Protein AF-A0A455UHD6-F1 (afdb_monomer_lite)

pLDDT: mean 87.14, std 10.56, range [40.25, 97.81]

Sequence (176 aa):
MILNGLRGFRIGTYLMAEIVTWARQWPLAEVMKIELSWQDEKPGAHDGNNKVRRDRFYEQFGIEFIPSETESQITARSKYMLAENLTTDDAERAWRLNIQKVNASDWLVDQQRKLEEQEGQIAKLKRKAASLQTTKDRIEAHPYRYAVCRFLTNPLALGCLALVAVAFSLAKEVVS

Structure (mmCIF, N/CA/C/O backbone):
data_AF-A0A455UHD6-F1
#
_entry.id   AF-A0A455UHD6-F1
#
loop_
_atom_site.group_PDB
_atom_site.id
_atom_site.type_symbol
_atom_site.label_atom_id
_atom_site.label_alt_id
_atom_site.label_comp_id
_atom_site.label_asym_id
_atom_site.label_entity_id
_atom_site.label_seq_id
_atom_site.pdbx_PDB_ins_code
_atom_site.Cartn_x
_atom_site.Cartn_y
_atom_site.Cartn_z
_atom_site.occupancy
_atom_site.B_iso_or_equiv
_atom_site.auth_seq_id
_atom_site.auth_comp_id
_atom_site.auth_asym_id
_atom_site.auth_atom_id
_atom_site.pdbx_PDB_model_num
ATOM 1 N N . MET A 1 1 ? 13.842 -2.417 13.326 1.00 40.25 1 MET A N 1
ATOM 2 C CA . MET A 1 1 ? 14.183 -1.912 11.978 1.00 40.25 1 MET A CA 1
ATOM 3 C C . MET A 1 1 ? 13.150 -0.861 11.600 1.00 40.25 1 MET A C 1
ATOM 5 O O . MET A 1 1 ? 11.999 -1.214 11.390 1.00 40.25 1 MET A O 1
ATOM 9 N N . ILE A 1 2 ? 13.506 0.425 11.627 1.00 51.09 2 ILE A N 1
ATOM 10 C CA . ILE A 1 2 ? 12.585 1.503 11.234 1.00 51.09 2 ILE A CA 1
ATOM 11 C C . ILE A 1 2 ? 12.721 1.663 9.720 1.00 51.09 2 ILE A C 1
ATOM 13 O O . ILE A 1 2 ? 13.798 2.003 9.234 1.00 51.09 2 ILE A O 1
ATOM 17 N N . LEU A 1 3 ? 11.654 1.382 8.971 1.00 59.66 3 LEU A N 1
ATOM 18 C CA . LEU A 1 3 ? 11.584 1.638 7.529 1.00 59.66 3 LEU A CA 1
ATOM 19 C C . LEU A 1 3 ? 11.428 3.150 7.297 1.00 59.66 3 LEU A C 1
ATOM 21 O O . LEU A 1 3 ? 10.341 3.659 7.012 1.00 59.66 3 LEU A O 1
ATOM 25 N N . ASN A 1 4 ? 12.526 3.881 7.495 1.00 64.19 4 ASN A N 1
ATOM 26 C CA . ASN A 1 4 ? 12.619 5.308 7.215 1.00 64.19 4 ASN A CA 1
ATOM 27 C C . ASN A 1 4 ? 12.308 5.530 5.726 1.00 64.19 4 ASN A C 1
ATOM 29 O O . ASN A 1 4 ? 12.986 4.980 4.866 1.00 64.19 4 ASN A O 1
ATOM 33 N N . GLY A 1 5 ? 11.247 6.285 5.431 1.00 72.31 5 GLY A N 1
ATOM 34 C CA . GLY A 1 5 ? 10.766 6.533 4.064 1.00 72.31 5 GLY A CA 1
ATOM 35 C C . GLY A 1 5 ? 9.388 5.949 3.741 1.00 72.31 5 GLY A C 1
ATOM 36 O O . GLY A 1 5 ? 8.784 6.377 2.769 1.00 72.31 5 GLY A O 1
ATOM 37 N N . LEU A 1 6 ? 8.843 5.047 4.568 1.00 77.50 6 LEU A N 1
ATOM 38 C CA . LEU A 1 6 ? 7.492 4.488 4.368 1.00 77.50 6 LEU A CA 1
ATOM 39 C C . LEU A 1 6 ? 6.420 5.105 5.286 1.00 77.50 6 LEU A C 1
ATOM 41 O O . LEU A 1 6 ? 5.230 4.789 5.183 1.00 77.50 6 LEU A O 1
ATOM 45 N N . ARG A 1 7 ? 6.809 6.022 6.182 1.00 77.62 7 ARG A N 1
ATOM 46 C CA . ARG A 1 7 ? 5.860 6.762 7.027 1.00 77.62 7 ARG A CA 1
ATOM 47 C C . ARG A 1 7 ? 4.974 7.635 6.134 1.00 77.62 7 ARG A C 1
ATOM 49 O O . ARG A 1 7 ? 5.469 8.336 5.263 1.00 77.62 7 ARG A O 1
ATOM 56 N N . GLY A 1 8 ? 3.664 7.588 6.361 1.00 82.06 8 GLY A N 1
ATOM 57 C CA . GLY A 1 8 ? 2.685 8.344 5.570 1.00 82.06 8 GLY A CA 1
ATOM 58 C C . GLY A 1 8 ? 2.123 7.593 4.360 1.00 82.06 8 GLY A C 1
ATOM 59 O O . GLY A 1 8 ? 1.080 7.989 3.855 1.00 82.06 8 GLY A O 1
ATOM 60 N N . PHE A 1 9 ? 2.699 6.449 3.973 1.00 87.88 9 PHE A N 1
ATOM 61 C CA . PHE A 1 9 ? 2.191 5.626 2.866 1.00 87.88 9 PHE A CA 1
ATOM 62 C C . PHE A 1 9 ? 1.009 4.720 3.247 1.00 87.88 9 PHE A C 1
ATOM 64 O O . PHE A 1 9 ? 0.695 3.786 2.520 1.00 87.88 9 PHE A O 1
ATOM 71 N N . ARG A 1 10 ? 0.335 4.965 4.379 1.00 90.94 10 ARG A N 1
ATOM 72 C CA . ARG A 1 10 ? -0.888 4.248 4.807 1.00 90.94 10 ARG A CA 1
ATOM 73 C C . ARG A 1 10 ? -0.774 2.714 4.880 1.00 90.94 10 ARG A C 1
ATOM 75 O O . ARG A 1 10 ? -1.787 2.032 4.970 1.00 90.94 10 ARG A O 1
ATOM 82 N N . ILE A 1 11 ? 0.445 2.172 4.938 1.00 90.94 11 ILE A N 1
ATOM 83 C CA . ILE A 1 11 ? 0.700 0.725 5.047 1.00 90.94 11 ILE A CA 1
ATOM 84 C C . ILE A 1 11 ? 0.034 0.145 6.298 1.00 90.94 11 ILE A C 1
ATOM 86 O O . ILE A 1 11 ? -0.610 -0.892 6.222 1.00 90.94 11 ILE A O 1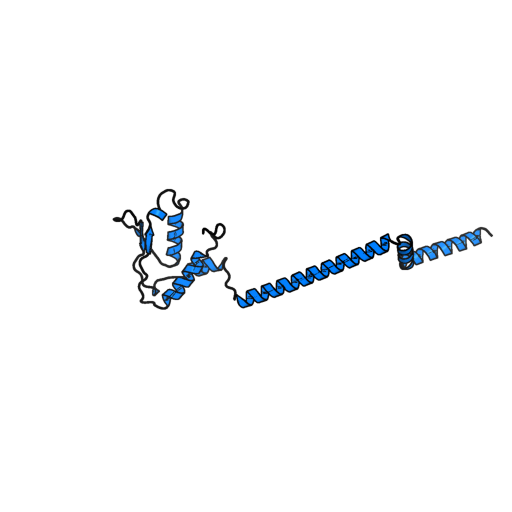
ATOM 90 N N . GLY A 1 12 ? 0.131 0.839 7.438 1.00 91.06 12 GLY A N 1
ATOM 91 C CA . GLY A 1 12 ? -0.547 0.412 8.665 1.00 91.06 12 GLY A CA 1
ATOM 92 C C . GLY A 1 12 ? -2.068 0.348 8.505 1.00 91.06 12 GLY A C 1
ATOM 93 O O . GLY A 1 12 ? -2.682 -0.612 8.951 1.00 91.06 12 GLY A O 1
ATOM 94 N N . THR A 1 13 ? -2.669 1.334 7.827 1.00 93.88 13 THR A N 1
ATOM 95 C CA . THR A 1 13 ? -4.118 1.369 7.558 1.00 93.88 13 THR A CA 1
ATOM 96 C C . THR A 1 13 ? -4.535 0.209 6.661 1.00 93.88 13 THR A C 1
ATOM 98 O O . THR A 1 13 ? -5.539 -0.437 6.934 1.00 93.88 13 THR A O 1
ATOM 101 N N . TYR A 1 14 ? -3.742 -0.091 5.628 1.00 94.75 14 TYR A N 1
ATOM 102 C CA . TYR A 1 14 ? -3.966 -1.248 4.766 1.00 94.75 14 TYR A CA 1
ATOM 103 C C . TYR A 1 14 ? -3.923 -2.566 5.552 1.00 94.75 14 TYR A C 1
ATOM 105 O O . TYR A 1 14 ? -4.879 -3.332 5.512 1.00 94.75 14 TYR A O 1
ATOM 113 N N . LEU A 1 15 ? -2.852 -2.803 6.315 1.00 94.69 15 LEU A N 1
ATOM 114 C CA . LEU A 1 15 ? -2.697 -4.040 7.086 1.00 94.69 15 LEU A CA 1
ATOM 115 C C . LEU A 1 15 ? -3.805 -4.212 8.127 1.00 94.69 15 LEU A C 1
ATOM 117 O O . LEU A 1 15 ? -4.337 -5.306 8.281 1.00 94.69 15 LEU A O 1
ATOM 121 N N . MET A 1 16 ? -4.182 -3.135 8.815 1.00 95.50 16 MET A N 1
ATOM 122 C CA . MET A 1 16 ? -5.260 -3.187 9.796 1.00 95.50 16 MET A CA 1
ATOM 123 C C . MET A 1 16 ? -6.622 -3.436 9.138 1.00 95.50 16 MET A C 1
ATOM 125 O O . MET A 1 16 ? -7.410 -4.201 9.681 1.00 95.50 16 MET A O 1
ATOM 129 N N . ALA A 1 17 ? -6.883 -2.893 7.943 1.00 96.00 17 ALA A N 1
ATOM 130 C CA . ALA A 1 17 ? -8.099 -3.215 7.193 1.00 96.00 17 ALA A CA 1
ATOM 131 C C . ALA A 1 17 ? -8.184 -4.711 6.843 1.00 96.00 17 ALA A C 1
ATOM 133 O O . ALA A 1 17 ? -9.253 -5.306 6.971 1.00 96.00 17 ALA A O 1
ATOM 134 N N . GLU A 1 18 ? -7.067 -5.344 6.470 1.00 95.62 18 GLU A N 1
ATOM 135 C CA . GLU A 1 18 ? -7.018 -6.796 6.245 1.00 95.62 18 GLU A CA 1
ATOM 136 C C . GLU A 1 18 ? -7.245 -7.584 7.547 1.00 95.62 18 GLU A C 1
ATOM 138 O O . GLU A 1 18 ? -8.019 -8.540 7.556 1.00 95.62 18 GLU A O 1
ATOM 143 N N . ILE A 1 19 ? -6.640 -7.154 8.664 1.00 95.62 19 ILE A N 1
ATOM 144 C CA . ILE A 1 19 ? -6.851 -7.765 9.990 1.00 95.62 19 ILE A CA 1
ATOM 145 C C . ILE A 1 19 ? -8.324 -7.683 10.397 1.00 95.62 19 ILE A C 1
ATOM 147 O O . ILE A 1 19 ? -8.893 -8.681 10.830 1.00 95.62 19 ILE A O 1
ATOM 151 N N . VAL A 1 20 ? -8.956 -6.518 10.239 1.00 96.19 20 VAL A N 1
ATOM 152 C CA . VAL A 1 20 ? -10.375 -6.324 10.555 1.00 96.19 20 VAL A CA 1
ATOM 153 C C . VAL A 1 20 ? -11.256 -7.175 9.643 1.00 96.19 20 VAL A C 1
ATOM 155 O O . VAL A 1 20 ? -12.169 -7.839 10.126 1.00 96.19 20 VAL A O 1
ATOM 158 N N . THR A 1 21 ? -10.964 -7.210 8.342 1.00 95.12 21 THR A N 1
ATOM 159 C CA . THR A 1 21 ? -11.697 -8.045 7.375 1.00 95.12 21 THR A CA 1
ATOM 160 C C . THR A 1 21 ? -11.638 -9.522 7.763 1.00 95.12 21 THR A C 1
ATOM 162 O O . THR A 1 21 ? -12.648 -10.222 7.706 1.00 95.12 21 THR A O 1
ATOM 165 N N . TRP A 1 22 ? -10.472 -9.994 8.204 1.00 95.94 22 TRP A N 1
ATOM 166 C CA . TRP A 1 22 ? -10.297 -11.345 8.725 1.00 95.94 22 TRP A CA 1
ATOM 167 C C . TRP A 1 22 ? -11.044 -11.564 10.050 1.00 95.94 22 TRP A C 1
ATOM 169 O O . TRP A 1 22 ? -11.786 -12.533 10.176 1.00 95.94 22 TRP A O 1
ATOM 179 N N . ALA A 1 23 ? -10.924 -10.650 11.017 1.00 95.69 23 ALA A N 1
ATOM 180 C CA . ALA A 1 23 ? -11.558 -10.777 12.331 1.00 95.69 23 ALA A CA 1
ATOM 181 C C . ALA A 1 23 ? -13.095 -10.796 12.256 1.00 95.69 23 ALA A C 1
ATOM 183 O O . ALA A 1 23 ? -13.744 -11.542 12.989 1.00 95.69 23 ALA A O 1
ATOM 184 N N . ARG A 1 24 ? -13.688 -10.037 11.325 1.00 95.38 24 ARG A N 1
ATOM 185 C CA . ARG A 1 24 ? -15.145 -9.982 11.104 1.00 95.38 24 ARG A CA 1
ATOM 186 C C . ARG A 1 24 ? -15.766 -11.308 10.651 1.00 95.38 24 ARG A C 1
ATOM 188 O O . ARG A 1 24 ? -16.988 -11.421 10.652 1.00 95.38 24 ARG A O 1
ATOM 195 N N . GLN A 1 25 ? -14.961 -12.322 10.320 1.00 97.19 25 GLN A N 1
ATOM 196 C CA . GLN A 1 25 ? -15.443 -13.689 10.091 1.00 97.19 25 GLN A CA 1
ATOM 197 C C . GLN A 1 25 ? -16.055 -14.318 11.356 1.00 97.19 25 GLN A C 1
ATOM 199 O O . GLN A 1 25 ? -16.877 -15.228 11.245 1.00 97.19 25 GLN A O 1
ATOM 204 N N . TRP A 1 26 ? -15.712 -13.809 12.546 1.00 97.44 26 TRP A N 1
ATOM 205 C CA . TRP A 1 26 ? -16.292 -14.215 13.828 1.00 97.44 26 TRP A CA 1
ATOM 206 C C . TRP A 1 26 ? -17.025 -13.036 14.484 1.00 97.44 26 TRP A C 1
ATOM 208 O O . TRP A 1 26 ? -16.498 -12.435 15.416 1.00 97.44 26 TRP A O 1
ATOM 218 N N . PRO A 1 27 ? -18.243 -12.685 14.035 1.00 96.56 27 PRO A N 1
ATOM 219 C CA . PRO A 1 27 ? -18.918 -11.445 14.437 1.00 96.56 27 PRO A CA 1
ATOM 220 C C . PRO A 1 27 ? -19.159 -11.329 15.949 1.00 96.56 27 PRO A C 1
ATOM 222 O O . PRO A 1 27 ? -19.064 -10.235 16.497 1.00 96.56 27 PRO A O 1
ATOM 225 N N . LEU A 1 28 ? -19.403 -12.460 16.620 1.00 97.81 28 LEU A N 1
ATOM 226 C CA . LEU A 1 28 ? -19.651 -12.543 18.064 1.00 97.81 28 LEU A CA 1
ATOM 227 C C . LEU A 1 28 ? -18.369 -12.626 18.908 1.00 97.81 28 LEU A C 1
ATOM 229 O O . LEU A 1 28 ? -18.454 -12.715 20.130 1.00 97.81 28 LEU A O 1
ATOM 233 N N . ALA A 1 29 ? -17.189 -12.659 18.284 1.00 97.62 29 ALA A N 1
ATOM 234 C CA . ALA A 1 29 ? -15.936 -12.666 19.023 1.00 97.62 29 ALA A CA 1
ATOM 235 C C . ALA A 1 29 ? -15.681 -11.292 19.646 1.00 97.62 29 ALA A C 1
ATOM 237 O O . ALA A 1 29 ? -15.883 -10.253 19.015 1.00 97.62 29 ALA A O 1
ATOM 238 N N . GLU A 1 30 ? -15.194 -11.295 20.881 1.00 97.44 30 GLU A N 1
ATOM 239 C CA . GLU A 1 30 ? -14.799 -10.074 21.570 1.00 97.44 30 GLU A CA 1
ATOM 240 C C . GLU A 1 30 ? -13.450 -9.588 21.042 1.00 97.44 30 GLU A C 1
ATOM 242 O O . GLU A 1 30 ? -12.482 -10.350 20.949 1.00 97.44 30 GLU A O 1
ATOM 247 N N . VAL A 1 31 ? -13.367 -8.299 20.715 1.00 96.06 31 VAL A N 1
ATOM 248 C CA . VAL A 1 31 ? -12.088 -7.674 20.387 1.00 96.06 31 VAL A CA 1
ATOM 249 C C . VAL A 1 31 ? -11.284 -7.552 21.677 1.00 96.06 31 VAL A C 1
ATOM 251 O O . VAL A 1 31 ? -11.704 -6.900 22.635 1.00 96.06 31 VAL A O 1
ATOM 254 N N . MET A 1 32 ? -10.110 -8.186 21.699 1.00 94.69 32 MET A N 1
ATOM 255 C CA . MET A 1 32 ? -9.195 -8.104 22.834 1.00 94.69 32 MET A CA 1
ATOM 256 C C . MET A 1 32 ? -8.862 -6.639 23.139 1.00 94.69 32 MET A C 1
ATOM 258 O O . MET A 1 32 ? -8.549 -5.863 22.234 1.00 94.69 32 MET A O 1
ATOM 262 N N . LYS A 1 33 ? -8.916 -6.268 24.424 1.00 93.50 33 LYS A N 1
ATOM 263 C CA . LYS A 1 33 ? -8.639 -4.896 24.857 1.00 93.50 33 LYS A CA 1
ATOM 264 C C . LYS A 1 33 ? -7.233 -4.472 24.449 1.00 93.50 33 LYS A C 1
ATOM 266 O O . LYS A 1 33 ? -6.255 -5.149 24.756 1.00 93.50 33 LYS A O 1
ATOM 271 N N . ILE A 1 34 ? -7.153 -3.320 23.799 1.00 93.56 34 ILE A N 1
ATOM 272 C CA . ILE A 1 34 ? -5.896 -2.676 23.439 1.00 93.56 34 ILE A CA 1
ATOM 273 C C . ILE A 1 34 ? -5.528 -1.726 24.571 1.00 93.56 34 ILE A C 1
ATOM 275 O O . ILE A 1 34 ? -6.324 -0.861 24.939 1.00 93.56 34 ILE A O 1
ATOM 279 N N . GLU A 1 35 ? -4.322 -1.874 25.105 1.00 93.38 35 GLU A N 1
ATOM 280 C CA . GLU A 1 35 ? -3.779 -0.990 26.133 1.00 93.38 35 GLU A CA 1
ATOM 281 C C . GLU A 1 35 ? -2.750 -0.049 25.510 1.00 93.38 35 GLU A C 1
ATOM 283 O O . GLU A 1 35 ? -1.847 -0.468 24.784 1.00 93.38 35 GLU A O 1
ATOM 288 N N . LEU A 1 36 ? -2.912 1.244 25.770 1.00 90.88 36 LEU A N 1
ATOM 289 C CA . LEU A 1 36 ? -2.013 2.281 25.295 1.00 90.88 36 LEU A CA 1
ATOM 290 C C . LEU A 1 36 ? -0.996 2.599 26.377 1.00 90.88 36 LEU A C 1
ATOM 292 O O . LEU A 1 36 ? -1.350 2.919 27.509 1.00 90.88 36 LEU A O 1
ATOM 296 N N . SER A 1 37 ? 0.275 2.496 26.014 1.00 89.38 37 SER A N 1
ATOM 297 C CA . SER A 1 37 ? 1.389 2.688 26.930 1.00 89.38 37 SER A CA 1
ATOM 298 C C . SER A 1 37 ? 1.658 4.171 27.191 1.00 89.38 37 SER A C 1
ATOM 300 O O . SER A 1 37 ? 1.723 4.982 26.263 1.00 89.38 37 SER A O 1
ATOM 302 N N . TRP A 1 38 ? 1.927 4.515 28.452 1.00 86.50 38 TRP A N 1
ATOM 303 C CA . TRP A 1 38 ? 2.397 5.849 28.833 1.00 86.50 38 TRP A CA 1
ATOM 304 C C . TRP A 1 38 ? 3.715 6.231 28.146 1.00 86.50 38 TRP A C 1
ATOM 306 O O . TRP A 1 38 ? 3.929 7.394 27.799 1.00 86.50 38 TRP A O 1
ATOM 316 N N . GLN A 1 39 ? 4.587 5.258 27.874 1.00 85.25 39 GLN A N 1
ATOM 317 C CA . GLN A 1 39 ? 5.860 5.472 27.188 1.00 85.25 39 GLN A CA 1
ATOM 318 C C . GLN A 1 39 ? 5.684 6.059 25.777 1.00 85.25 39 GLN A C 1
ATOM 320 O O . GLN A 1 39 ? 6.554 6.816 25.339 1.00 85.25 39 GLN A O 1
ATOM 325 N N . ASP A 1 40 ? 4.566 5.762 25.108 1.00 79.56 40 ASP A N 1
ATOM 326 C CA . ASP A 1 40 ? 4.258 6.225 23.749 1.00 79.56 40 ASP A CA 1
ATOM 327 C C . ASP A 1 40 ? 3.650 7.639 23.710 1.00 79.56 40 ASP A C 1
ATOM 329 O O . ASP A 1 40 ? 3.592 8.261 22.642 1.00 79.56 40 ASP A O 1
ATOM 333 N N . GLU A 1 41 ? 3.183 8.139 24.859 1.00 79.31 41 GLU A N 1
ATOM 334 C CA . GLU A 1 41 ? 2.475 9.420 25.009 1.00 79.31 41 GLU A CA 1
ATOM 335 C C . GLU A 1 41 ? 3.195 10.432 25.907 1.00 79.31 41 GLU A C 1
ATOM 337 O O . GLU A 1 41 ? 2.772 11.587 25.989 1.00 79.31 41 GLU A O 1
ATOM 342 N N . LYS A 1 42 ? 4.287 10.039 26.572 1.00 81.00 42 LYS A N 1
ATOM 343 C CA . LYS A 1 42 ? 5.054 10.957 27.419 1.00 81.00 42 LYS A CA 1
ATOM 344 C C . LYS A 1 42 ? 5.568 12.169 26.618 1.00 81.00 42 LYS A C 1
ATOM 346 O O . LYS A 1 42 ? 5.892 12.034 25.432 1.00 81.00 42 LYS A O 1
ATOM 351 N N . PRO A 1 43 ? 5.728 13.345 27.254 1.00 78.00 43 PRO A N 1
ATOM 352 C CA . PRO A 1 43 ? 6.287 14.523 26.596 1.00 78.00 43 PRO A CA 1
ATOM 353 C C . PRO A 1 43 ? 7.619 14.216 25.893 1.00 78.00 43 PRO A C 1
ATOM 355 O O . PRO A 1 43 ? 8.526 13.628 26.482 1.00 78.00 43 PRO A O 1
ATOM 358 N N . GLY A 1 44 ? 7.724 14.592 24.616 1.00 75.00 44 GLY A N 1
ATOM 359 C CA . GLY A 1 44 ? 8.906 14.337 23.782 1.00 75.00 44 GLY A CA 1
ATOM 360 C C . GLY A 1 44 ? 8.960 12.954 23.118 1.00 75.00 44 GLY A C 1
ATOM 361 O O . GLY A 1 44 ? 9.845 12.721 22.295 1.00 75.00 44 GLY A O 1
ATOM 362 N N . ALA A 1 45 ? 8.021 12.045 23.405 1.00 74.50 45 ALA A N 1
ATOM 363 C CA . ALA A 1 45 ? 7.879 10.817 22.631 1.00 74.50 45 ALA A CA 1
ATOM 364 C C . ALA A 1 45 ? 7.365 11.130 21.221 1.00 74.50 45 ALA A C 1
ATOM 366 O O . ALA A 1 45 ? 6.444 11.929 21.048 1.00 74.50 45 ALA A O 1
ATOM 367 N N . HIS A 1 46 ? 7.956 10.469 20.218 1.00 72.75 46 HIS A N 1
ATOM 368 C CA . HIS A 1 46 ? 7.442 10.414 18.848 1.00 72.75 46 HIS A CA 1
ATOM 369 C C . HIS A 1 46 ? 6.930 11.763 18.319 1.00 72.75 46 HIS A C 1
ATOM 371 O O . HIS A 1 46 ? 5.755 11.865 17.986 1.00 72.75 46 HIS A O 1
ATOM 377 N N . ASP A 1 47 ? 7.793 12.783 18.286 1.00 77.44 47 ASP A N 1
ATOM 378 C CA . ASP A 1 47 ? 7.508 14.126 17.745 1.00 77.44 47 ASP A CA 1
ATOM 379 C C . ASP A 1 47 ? 6.332 14.899 18.388 1.00 77.44 47 ASP A C 1
ATOM 381 O O . ASP A 1 47 ? 5.968 15.970 17.909 1.00 77.44 47 ASP A O 1
ATOM 385 N N . GLY A 1 48 ? 5.763 14.404 19.494 1.00 75.56 48 GLY A N 1
ATOM 386 C CA . GLY A 1 48 ? 4.657 15.043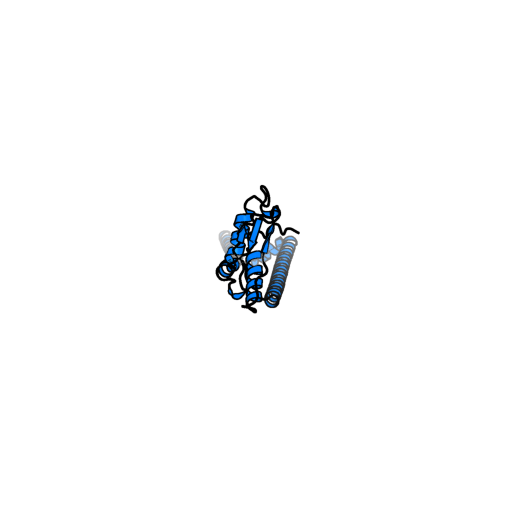 20.213 1.00 75.56 48 GLY A CA 1
ATOM 387 C C . GLY A 1 48 ? 3.277 14.866 19.566 1.00 75.56 48 GLY A C 1
ATOM 388 O O . GLY A 1 48 ? 2.273 15.113 20.228 1.00 75.56 48 GLY A O 1
ATOM 389 N N . ASN A 1 49 ? 3.186 14.373 18.323 1.00 78.25 49 ASN A N 1
ATOM 390 C CA . ASN A 1 49 ? 1.909 14.171 17.621 1.00 78.25 49 ASN A CA 1
ATOM 391 C C . ASN A 1 49 ? 1.430 12.712 17.615 1.00 78.25 49 ASN A C 1
ATOM 393 O O . ASN A 1 49 ? 0.445 12.372 16.950 1.00 78.25 49 ASN A O 1
ATOM 397 N N . ASN A 1 50 ? 2.114 11.820 18.332 1.00 83.88 50 ASN A N 1
ATOM 398 C CA . ASN A 1 50 ? 1.816 10.393 18.289 1.00 83.88 50 ASN A CA 1
ATOM 399 C C . ASN A 1 50 ? 0.419 10.045 18.786 1.00 83.88 50 ASN A C 1
ATOM 401 O O . ASN A 1 50 ? -0.257 9.266 18.120 1.00 83.88 50 ASN A O 1
ATOM 405 N N . LYS A 1 51 ? -0.029 10.667 19.884 1.00 85.06 51 LYS A N 1
ATOM 406 C CA . LYS A 1 51 ? -1.366 10.447 20.443 1.00 85.06 51 LYS A CA 1
ATOM 407 C C . LYS A 1 51 ? -2.448 10.705 19.394 1.00 85.06 51 LYS A C 1
ATOM 409 O O . LYS A 1 51 ? -3.177 9.796 19.024 1.00 85.06 51 LYS A O 1
ATOM 414 N N . VAL A 1 52 ? -2.472 11.914 18.829 1.00 86.00 52 VAL A N 1
ATOM 415 C CA . VAL A 1 52 ? -3.470 12.316 17.820 1.00 86.00 52 VAL A CA 1
ATOM 416 C C . VAL A 1 52 ? -3.408 11.421 16.581 1.00 86.00 52 VAL A C 1
ATOM 418 O O . VAL A 1 52 ? -4.439 11.014 16.050 1.00 86.00 52 VAL A O 1
ATOM 421 N N . ARG A 1 53 ? -2.200 11.087 16.110 1.00 86.81 53 ARG A N 1
ATOM 422 C CA . ARG A 1 53 ? -2.012 10.220 14.939 1.00 86.81 53 ARG A CA 1
ATOM 423 C C . ARG A 1 53 ? -2.513 8.794 15.186 1.00 86.81 53 ARG A C 1
ATOM 425 O O . ARG A 1 53 ? -3.083 8.195 14.278 1.00 86.81 53 ARG A O 1
ATOM 432 N N . ARG A 1 54 ? -2.245 8.241 16.368 1.00 89.38 54 ARG A N 1
ATOM 433 C CA . ARG A 1 54 ? -2.625 6.883 16.766 1.00 89.38 54 ARG A CA 1
ATOM 434 C C . ARG A 1 54 ? -4.122 6.781 17.047 1.00 89.38 54 ARG A C 1
ATOM 436 O O . ARG A 1 54 ? -4.740 5.833 16.584 1.00 89.38 54 ARG A O 1
ATOM 443 N N . ASP A 1 55 ? -4.700 7.749 17.747 1.00 89.94 55 ASP A N 1
ATOM 444 C CA . ASP A 1 55 ? -6.132 7.750 18.059 1.00 89.94 55 ASP A CA 1
ATOM 445 C C . ASP A 1 55 ? -6.942 7.810 16.757 1.00 89.94 55 ASP A C 1
ATOM 447 O O . ASP A 1 55 ? -7.735 6.911 16.491 1.00 89.94 55 ASP A O 1
ATOM 451 N N . ARG A 1 56 ? -6.592 8.730 15.844 1.00 90.44 56 ARG A N 1
ATOM 452 C CA . ARG A 1 56 ? -7.178 8.785 14.492 1.00 90.44 56 ARG A CA 1
ATOM 453 C C . ARG A 1 56 ? -7.020 7.479 13.713 1.00 90.44 56 ARG A C 1
ATOM 455 O O . ARG A 1 56 ? -7.872 7.137 12.902 1.00 90.44 56 ARG A O 1
ATOM 462 N N . PHE A 1 57 ? -5.902 6.776 13.892 1.00 92.38 57 PHE A N 1
ATOM 463 C CA . PHE A 1 57 ? -5.677 5.497 13.222 1.00 92.38 57 PHE A CA 1
ATOM 464 C C . PHE A 1 57 ? -6.669 4.430 13.697 1.00 92.38 57 PHE A C 1
ATOM 466 O O . PHE A 1 57 ? -7.198 3.707 12.864 1.00 92.38 57 PHE A O 1
ATOM 473 N N . TYR A 1 58 ? -6.945 4.346 14.998 1.00 94.94 58 TYR A N 1
ATOM 474 C CA . TYR A 1 58 ? -7.895 3.379 15.552 1.00 94.94 58 TYR A CA 1
ATOM 475 C C . TYR A 1 58 ? -9.361 3.775 15.334 1.00 94.94 58 TYR A C 1
ATOM 477 O O . TYR A 1 58 ? -10.187 2.905 15.058 1.00 94.94 58 TYR A O 1
ATOM 485 N N . 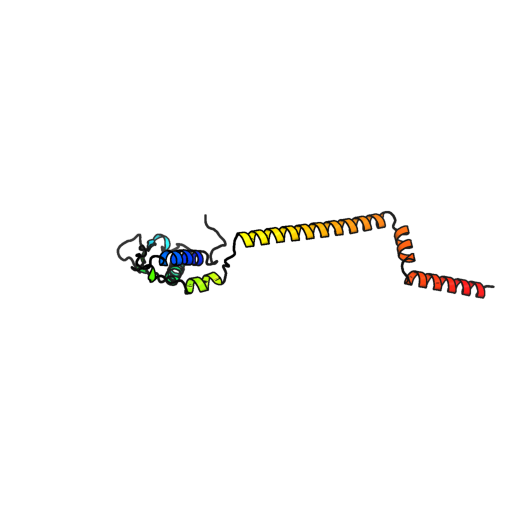GLU A 1 59 ? -9.671 5.073 15.362 1.00 94.19 59 GLU A N 1
ATOM 486 C CA . GLU A 1 59 ? -11.008 5.609 15.065 1.00 94.19 59 GLU A CA 1
ATOM 487 C C . GLU A 1 59 ? -11.510 5.179 13.676 1.00 94.19 59 GLU A C 1
ATOM 489 O O . GLU A 1 59 ? -12.691 4.882 13.516 1.00 94.19 59 GLU A O 1
ATOM 494 N N . GLN A 1 60 ? -10.612 5.046 12.688 1.00 94.88 60 GLN A N 1
ATOM 495 C CA . GLN A 1 60 ? -10.938 4.540 11.340 1.00 94.88 60 GLN A CA 1
ATOM 496 C C . GLN A 1 60 ? -11.517 3.120 11.327 1.00 94.88 60 GLN A C 1
ATOM 498 O O . GLN A 1 60 ? -12.081 2.714 10.311 1.00 94.88 60 GLN A O 1
ATOM 503 N N . PHE A 1 61 ? -11.352 2.377 12.423 1.00 96.62 61 PHE A N 1
ATOM 504 C CA . PHE A 1 61 ? -11.845 1.014 12.596 1.00 96.62 61 PHE A CA 1
ATOM 505 C C . PHE A 1 61 ? -12.958 0.908 13.648 1.00 96.62 61 PHE A C 1
ATOM 507 O O . PHE A 1 61 ? -13.331 -0.200 14.031 1.00 96.62 61 PHE A O 1
ATOM 514 N N . GLY A 1 62 ? -13.475 2.042 14.136 1.00 95.62 62 GLY A N 1
ATOM 515 C CA . GLY A 1 62 ? -14.495 2.086 15.188 1.00 95.62 62 GLY A CA 1
ATOM 516 C C . GLY A 1 62 ? -13.956 1.793 16.592 1.00 95.62 62 GLY A C 1
ATOM 517 O O . GLY A 1 62 ? -14.736 1.532 17.505 1.00 95.62 62 GLY A O 1
ATOM 518 N N . ILE A 1 63 ? -12.632 1.817 16.780 1.00 96.25 63 ILE A N 1
ATOM 519 C CA . ILE A 1 63 ? -11.997 1.546 18.072 1.00 96.25 63 ILE A CA 1
ATOM 520 C C . ILE A 1 63 ? -11.797 2.864 18.818 1.00 96.25 63 ILE A C 1
ATOM 522 O O . ILE A 1 63 ? -10.999 3.714 18.422 1.00 96.25 63 ILE A O 1
ATOM 526 N N . GLU A 1 64 ? -12.486 2.995 19.944 1.00 94.81 64 GLU A N 1
ATOM 527 C CA . GLU A 1 64 ? -12.383 4.139 20.846 1.00 94.81 64 GLU A CA 1
ATOM 528 C C . GLU A 1 64 ? -11.645 3.767 22.132 1.00 94.81 64 GLU A C 1
ATOM 530 O O . GLU A 1 64 ? -11.727 2.629 22.600 1.00 94.81 64 GLU A O 1
ATOM 535 N N . PHE A 1 65 ? -10.982 4.746 22.750 1.00 93.69 65 PHE A N 1
ATOM 536 C CA . PHE A 1 65 ? -10.222 4.556 23.984 1.00 93.69 65 PHE A CA 1
ATOM 537 C C . PHE A 1 65 ? -10.813 5.335 25.160 1.00 93.69 65 PHE A C 1
ATOM 539 O O . PHE A 1 65 ? -11.246 6.476 25.019 1.00 93.69 65 PHE A O 1
ATOM 546 N N . ILE A 1 66 ? -10.787 4.716 26.339 1.00 92.81 66 ILE A N 1
ATOM 547 C CA . ILE A 1 66 ? -11.114 5.324 27.629 1.00 92.81 66 ILE A CA 1
ATOM 548 C C . ILE A 1 66 ? -9.797 5.588 28.374 1.00 92.81 66 ILE A C 1
ATOM 550 O O . ILE A 1 66 ? -9.004 4.650 28.510 1.00 92.81 66 ILE A O 1
ATOM 554 N N . PRO A 1 67 ? -9.546 6.818 28.860 1.00 89.81 67 PRO A N 1
ATOM 555 C CA . PRO A 1 67 ? -8.377 7.119 29.681 1.00 89.81 67 PRO A CA 1
ATOM 556 C C . PRO A 1 67 ? -8.291 6.226 30.922 1.00 89.81 67 PRO A C 1
ATOM 558 O O . PRO A 1 67 ? -9.302 5.892 31.536 1.00 89.81 67 PRO A O 1
ATOM 561 N N . SER A 1 68 ? -7.075 5.849 31.297 1.00 86.38 68 SER A N 1
ATOM 562 C CA . SER A 1 68 ? -6.807 5.140 32.544 1.00 86.38 68 SER A CA 1
ATOM 563 C C . SER A 1 68 ? -6.475 6.160 33.630 1.00 86.38 68 SER A C 1
ATOM 565 O O . SER A 1 68 ? -5.518 6.920 33.499 1.00 86.38 68 SER A O 1
ATOM 567 N N . GLU A 1 69 ? -7.272 6.200 34.696 1.00 77.75 69 GLU A N 1
ATOM 568 C CA . GLU A 1 69 ? -7.084 7.160 35.795 1.00 77.75 69 GLU A CA 1
ATOM 569 C C . GLU A 1 69 ? -6.179 6.619 36.913 1.00 77.75 69 GLU A C 1
ATOM 571 O O . GLU A 1 69 ? -5.634 7.384 37.705 1.00 77.75 69 GLU A O 1
ATOM 576 N N . THR A 1 70 ? -6.002 5.299 36.985 1.00 74.62 70 THR A N 1
ATOM 577 C CA . THR A 1 70 ? -5.389 4.615 38.134 1.00 74.62 70 THR A CA 1
ATOM 578 C C . THR A 1 70 ? -4.001 4.040 37.864 1.00 74.62 70 THR A C 1
ATOM 580 O O . THR A 1 70 ? -3.270 3.759 38.812 1.00 74.62 70 THR A O 1
ATOM 583 N N . GLU A 1 71 ? -3.602 3.865 36.603 1.00 75.50 71 GLU A N 1
ATOM 584 C CA . GLU A 1 71 ? -2.372 3.149 36.249 1.00 75.50 71 GLU A CA 1
ATOM 585 C C . GLU A 1 71 ? -1.357 4.054 35.560 1.00 75.50 71 GLU A C 1
ATOM 587 O O . GLU A 1 71 ? -1.545 4.478 34.428 1.00 75.50 71 GLU A O 1
ATOM 592 N N . SER A 1 72 ? -0.222 4.296 36.216 1.00 78.31 72 SER A N 1
ATOM 593 C CA . SER A 1 72 ? 0.810 5.214 35.713 1.00 78.31 72 SER A CA 1
ATOM 594 C C . SER A 1 72 ? 1.511 4.753 34.428 1.00 78.31 72 SER A C 1
ATOM 596 O O . SER A 1 72 ? 2.165 5.559 33.774 1.00 78.31 72 SER A O 1
ATOM 598 N N . GLN A 1 73 ? 1.403 3.469 34.071 1.00 86.06 73 GLN A N 1
ATOM 599 C CA . GLN A 1 73 ? 2.048 2.881 32.889 1.00 86.06 73 GLN A CA 1
ATOM 600 C C . GLN A 1 73 ? 1.120 2.785 31.670 1.00 86.06 73 GLN A C 1
ATOM 602 O O . GLN A 1 73 ? 1.603 2.573 30.557 1.00 86.06 73 GLN A O 1
ATOM 607 N N . ILE A 1 74 ? -0.191 2.951 31.858 1.00 87.19 74 ILE A N 1
ATOM 608 C CA . ILE A 1 74 ? -1.203 2.818 30.808 1.00 87.19 74 ILE A CA 1
ATOM 609 C C . ILE A 1 74 ? -1.964 4.129 30.731 1.00 87.19 74 ILE A C 1
ATOM 611 O O . ILE A 1 74 ? -2.527 4.572 31.721 1.00 87.19 74 ILE A O 1
ATOM 615 N N . THR A 1 75 ? -2.005 4.753 29.562 1.00 89.38 75 THR A N 1
ATOM 616 C CA . THR A 1 75 ? -2.720 6.018 29.358 1.00 89.38 75 THR A CA 1
ATOM 617 C C . THR A 1 75 ? -4.183 5.810 29.030 1.00 89.38 75 THR A C 1
ATOM 619 O O . THR A 1 75 ? -5.019 6.612 29.441 1.00 89.38 75 THR A O 1
ATOM 622 N N . ALA A 1 76 ? -4.516 4.745 28.302 1.00 91.44 76 ALA A N 1
ATOM 623 C CA . ALA A 1 76 ? -5.890 4.453 27.926 1.00 91.44 76 ALA A CA 1
ATOM 624 C C . ALA A 1 76 ? -6.088 2.989 27.517 1.00 91.44 76 ALA A C 1
ATOM 626 O O . ALA A 1 76 ? -5.139 2.288 27.167 1.00 91.44 76 ALA A O 1
ATOM 627 N N . ARG A 1 77 ? -7.343 2.537 27.531 1.00 93.38 77 ARG A N 1
ATOM 628 C CA . ARG A 1 77 ? -7.762 1.193 27.112 1.00 93.38 77 ARG A CA 1
ATOM 629 C C . ARG A 1 77 ? -8.886 1.267 26.100 1.00 93.38 77 ARG A C 1
ATOM 631 O O . ARG A 1 77 ? -9.745 2.137 26.220 1.00 93.38 77 ARG A O 1
ATOM 638 N N . SER A 1 78 ? -8.911 0.363 25.127 1.00 95.31 78 SER A N 1
ATOM 639 C CA . SER A 1 78 ? -10.019 0.331 24.175 1.00 95.31 78 SER A CA 1
ATOM 640 C C . SER A 1 78 ? -11.337 -0.012 24.874 1.00 95.31 78 SER A C 1
ATOM 642 O O . SER A 1 78 ? -11.375 -0.783 25.843 1.00 95.31 78 SER A O 1
ATOM 644 N N . LYS A 1 79 ? -12.438 0.548 24.368 1.00 95.75 79 LYS A N 1
ATOM 645 C CA . LYS A 1 79 ? -13.787 0.142 24.764 1.00 95.75 79 LYS A CA 1
ATOM 646 C C . LYS A 1 79 ? -14.018 -1.325 24.417 1.00 95.75 79 LYS A C 1
ATOM 648 O O . LYS A 1 79 ? -13.418 -1.870 23.492 1.00 95.75 79 LYS A O 1
ATOM 653 N N . TYR A 1 80 ? -14.904 -1.955 25.181 1.00 96.19 80 TYR A N 1
ATOM 654 C CA . TYR A 1 80 ? -15.435 -3.259 24.811 1.00 96.19 80 TYR A CA 1
ATOM 655 C C . TYR A 1 80 ? -16.159 -3.157 23.469 1.00 96.19 80 TYR A C 1
ATOM 657 O O . TYR A 1 80 ? -16.971 -2.250 23.280 1.00 96.19 80 TYR A O 1
ATOM 665 N N . MET A 1 81 ? -15.892 -4.098 22.569 1.00 96.94 81 MET A N 1
ATOM 666 C CA . MET A 1 81 ? -16.648 -4.248 21.334 1.00 96.94 81 MET A CA 1
ATOM 667 C C . MET A 1 81 ? -16.551 -5.679 20.805 1.00 96.94 81 MET A C 1
ATOM 669 O O . MET A 1 81 ? -15.567 -6.383 21.040 1.00 96.94 81 MET A O 1
ATOM 673 N N . LEU A 1 82 ? -17.573 -6.077 20.054 1.00 97.75 82 LEU A N 1
ATOM 674 C CA . LEU A 1 82 ? -17.562 -7.287 19.244 1.00 97.75 82 LEU A CA 1
ATOM 675 C C . LEU A 1 82 ? -16.890 -7.017 17.895 1.00 97.75 82 LEU A C 1
ATOM 677 O O . LEU A 1 82 ? -16.859 -5.876 17.424 1.00 97.75 82 LEU A O 1
ATOM 681 N N . ALA A 1 83 ? -16.383 -8.064 17.250 1.00 97.44 83 ALA A N 1
ATOM 682 C CA . ALA A 1 83 ? -15.750 -7.953 15.941 1.00 97.44 83 ALA A CA 1
ATOM 683 C C . ALA A 1 83 ? -16.712 -7.411 14.871 1.00 97.44 83 ALA A C 1
ATOM 685 O O . ALA A 1 83 ? -16.273 -6.708 13.964 1.00 97.44 83 ALA A O 1
ATOM 686 N N . GLU A 1 84 ? -18.021 -7.672 14.984 1.00 97.12 84 GLU A N 1
ATOM 687 C CA . GLU A 1 84 ? -19.026 -7.114 14.066 1.00 97.12 84 GLU A CA 1
ATOM 688 C C . GLU A 1 84 ? -19.075 -5.579 14.054 1.00 97.12 84 GLU A C 1
ATOM 690 O O . GLU A 1 84 ? -19.407 -4.997 13.021 1.00 97.12 84 GLU A O 1
ATOM 695 N N . ASN A 1 85 ? -18.688 -4.937 15.162 1.00 96.94 85 ASN A N 1
ATOM 696 C CA . ASN A 1 85 ? -18.697 -3.482 15.314 1.00 96.94 85 ASN A CA 1
ATOM 697 C C . ASN A 1 85 ? -17.467 -2.807 14.686 1.00 96.94 85 ASN A C 1
ATOM 699 O O . ASN A 1 85 ? -17.390 -1.580 14.669 1.00 96.94 85 ASN A O 1
ATOM 703 N N . LEU A 1 86 ? -16.493 -3.579 14.191 1.00 97.00 86 LEU A N 1
ATOM 704 C CA . LEU A 1 86 ? -15.333 -3.028 13.498 1.00 97.00 86 LEU A CA 1
ATOM 705 C C . LEU A 1 86 ? -15.729 -2.502 12.113 1.00 97.00 86 LEU A C 1
ATOM 707 O O . LEU A 1 86 ? -16.411 -3.179 11.336 1.00 97.00 86 LEU A O 1
ATOM 711 N N . THR A 1 87 ? -15.235 -1.317 11.767 1.00 96.00 87 THR A N 1
ATOM 712 C CA . THR A 1 87 ? -15.491 -0.664 10.475 1.00 96.00 87 THR A CA 1
ATOM 713 C C . THR A 1 87 ? -14.245 -0.670 9.588 1.00 96.00 87 THR A C 1
ATOM 715 O O . THR A 1 87 ? -13.120 -0.760 10.073 1.00 96.00 87 THR A O 1
ATOM 718 N N . THR A 1 88 ? -14.420 -0.618 8.264 1.00 95.19 88 THR A N 1
ATOM 719 C CA . THR A 1 88 ? -13.293 -0.513 7.312 1.00 95.19 88 THR A CA 1
ATOM 720 C C . THR A 1 88 ? -13.497 0.536 6.225 1.00 95.19 88 THR A C 1
ATOM 722 O O . THR A 1 88 ? -12.544 0.845 5.519 1.00 95.19 88 THR A O 1
ATOM 725 N N . ASP A 1 89 ? -14.683 1.134 6.099 1.00 93.12 89 ASP A N 1
ATOM 726 C CA . ASP A 1 89 ? -15.035 2.009 4.973 1.00 93.12 89 ASP A CA 1
ATOM 727 C C . ASP A 1 89 ? -14.082 3.204 4.811 1.00 93.12 89 ASP A C 1
ATOM 729 O O . ASP A 1 89 ? -13.601 3.488 3.709 1.00 93.12 89 ASP A O 1
ATOM 733 N N . ASP A 1 90 ? -13.774 3.899 5.910 1.00 90.25 90 ASP A N 1
ATOM 734 C CA . ASP A 1 90 ? -12.839 5.027 5.907 1.00 90.25 90 ASP A CA 1
ATOM 735 C C . ASP A 1 90 ? -11.406 4.580 5.616 1.00 90.25 90 ASP A C 1
ATOM 737 O O . ASP A 1 90 ? -10.704 5.205 4.813 1.00 90.25 90 ASP A O 1
ATOM 741 N N . ALA A 1 91 ? -10.982 3.473 6.230 1.00 91.88 91 ALA A N 1
ATOM 742 C CA . ALA A 1 91 ? -9.662 2.897 6.024 1.00 91.88 91 ALA A CA 1
ATOM 743 C C . ALA A 1 91 ? -9.462 2.473 4.560 1.00 91.88 91 ALA A C 1
ATOM 745 O O . ALA A 1 91 ? -8.436 2.805 3.962 1.00 91.88 91 ALA A O 1
ATOM 746 N N . GLU A 1 92 ? -10.452 1.806 3.962 1.00 93.06 92 GLU A N 1
ATOM 747 C CA . GLU A 1 92 ? -10.443 1.363 2.568 1.00 93.06 92 GLU A CA 1
ATOM 748 C C . GLU A 1 92 ? -10.364 2.515 1.583 1.00 93.06 92 GLU A C 1
ATOM 750 O O . GLU A 1 92 ? -9.533 2.486 0.670 1.00 93.06 92 GLU A O 1
ATOM 755 N N . ARG A 1 93 ? -11.172 3.561 1.784 1.00 91.56 93 ARG A N 1
ATOM 756 C CA . ARG A 1 93 ? -11.065 4.782 0.977 1.00 91.56 93 ARG A CA 1
ATOM 757 C C . ARG A 1 93 ? -9.680 5.407 1.104 1.00 91.56 93 ARG A C 1
ATOM 759 O O . ARG A 1 93 ? -9.106 5.829 0.103 1.00 91.56 93 ARG A O 1
ATOM 766 N N . ALA A 1 94 ? -9.126 5.451 2.314 1.00 90.25 94 ALA A N 1
ATOM 767 C CA . ALA A 1 94 ? -7.842 6.085 2.565 1.00 90.25 94 ALA A CA 1
ATOM 768 C C . ALA A 1 94 ? -6.673 5.330 1.915 1.00 90.25 94 ALA A C 1
ATOM 770 O O . ALA A 1 94 ? -5.856 5.956 1.234 1.00 90.25 94 ALA A O 1
ATOM 771 N N . TRP A 1 95 ? -6.546 4.014 2.113 1.00 92.50 95 TRP A N 1
ATOM 772 C CA . TRP A 1 95 ? -5.370 3.283 1.624 1.00 92.50 95 TRP A CA 1
ATOM 773 C C . TRP A 1 95 ? -5.378 3.088 0.102 1.00 92.50 95 TRP A C 1
ATOM 775 O O . TRP A 1 95 ? -4.314 3.107 -0.517 1.00 92.50 95 TRP A O 1
ATOM 785 N N . ARG A 1 96 ? -6.553 2.992 -0.539 1.00 93.19 96 ARG A N 1
ATOM 786 C CA . ARG A 1 96 ? -6.664 2.821 -2.004 1.00 93.19 96 ARG A CA 1
ATOM 787 C C . ARG A 1 96 ? -6.141 4.005 -2.818 1.00 93.19 96 ARG A C 1
ATOM 789 O O . ARG A 1 96 ? -5.869 3.856 -4.003 1.00 93.19 96 ARG A O 1
ATOM 796 N N . LEU A 1 97 ? -5.975 5.174 -2.201 1.00 91.12 97 LEU A N 1
ATOM 797 C CA . LEU A 1 97 ? -5.419 6.357 -2.866 1.00 91.12 97 LEU A CA 1
ATOM 798 C C . LEU A 1 97 ? -3.932 6.212 -3.224 1.00 91.12 97 LEU A C 1
ATOM 800 O O . LEU A 1 97 ? -3.445 6.949 -4.075 1.00 91.12 97 LEU A O 1
ATOM 804 N N . ASN A 1 98 ? -3.191 5.334 -2.546 1.00 90.50 98 ASN A N 1
ATOM 805 C CA . ASN A 1 98 ? -1.740 5.235 -2.716 1.00 90.50 98 ASN A CA 1
ATOM 806 C C . ASN A 1 98 ? -1.194 3.801 -2.665 1.00 90.50 98 ASN A C 1
ATOM 808 O O . ASN A 1 98 ? -0.001 3.607 -2.893 1.00 90.50 98 ASN A O 1
ATOM 812 N N . ILE A 1 99 ? -2.033 2.812 -2.356 1.00 92.25 99 ILE A N 1
ATOM 813 C CA . ILE A 1 99 ? -1.681 1.394 -2.384 1.00 92.25 99 ILE A CA 1
ATOM 814 C C . ILE A 1 99 ? -2.558 0.703 -3.425 1.00 92.25 99 ILE A C 1
ATOM 816 O O . ILE A 1 99 ? -3.787 0.754 -3.364 1.00 92.25 99 ILE A O 1
ATOM 820 N N . GLN A 1 100 ? -1.907 0.022 -4.363 1.00 91.00 100 GLN A N 1
ATOM 821 C CA . GLN A 1 100 ? -2.551 -0.799 -5.378 1.00 91.00 100 GLN A CA 1
ATOM 822 C C . GLN A 1 100 ? -2.298 -2.276 -5.077 1.00 91.00 100 GLN A C 1
ATOM 824 O O . GLN A 1 100 ? -1.159 -2.687 -4.861 1.00 91.00 100 GLN A O 1
ATOM 829 N N . LYS A 1 101 ? -3.360 -3.086 -5.108 1.00 89.00 101 LYS A N 1
ATOM 830 C CA . LYS A 1 101 ? -3.241 -4.546 -5.083 1.00 89.00 101 LYS A CA 1
ATOM 831 C C . LYS A 1 101 ? -2.931 -5.040 -6.493 1.00 89.00 101 LYS A C 1
ATOM 833 O O . LYS A 1 101 ? -3.678 -4.756 -7.426 1.00 89.00 101 LYS A O 1
ATOM 838 N N . VAL A 1 102 ? -1.843 -5.784 -6.632 1.00 91.25 102 VAL A N 1
ATOM 839 C CA . VAL A 1 102 ? -1.451 -6.464 -7.870 1.00 91.25 102 VAL A CA 1
ATOM 840 C C . VAL A 1 102 ? -1.199 -7.930 -7.564 1.00 91.25 102 VAL A C 1
ATOM 842 O O . VAL A 1 102 ? -0.680 -8.269 -6.501 1.00 91.25 102 VAL A O 1
ATOM 845 N N . ASN A 1 103 ? -1.589 -8.803 -8.490 1.00 93.12 103 ASN A N 1
ATOM 846 C CA . ASN A 1 103 ? -1.237 -10.210 -8.404 1.00 93.12 103 ASN A CA 1
ATOM 847 C C . ASN A 1 103 ? 0.285 -10.343 -8.567 1.00 93.12 103 ASN A C 1
ATOM 849 O O . ASN A 1 103 ? 0.861 -9.807 -9.514 1.00 93.12 103 ASN A O 1
ATOM 853 N N . ALA A 1 104 ? 0.932 -11.035 -7.628 1.00 91.19 104 ALA A N 1
ATOM 854 C CA . ALA A 1 104 ? 2.385 -11.160 -7.615 1.00 91.19 104 ALA A CA 1
ATOM 855 C C . ALA A 1 104 ? 2.916 -11.881 -8.863 1.00 91.19 104 ALA A C 1
ATOM 857 O O . ALA A 1 104 ? 3.918 -11.455 -9.430 1.00 91.19 104 ALA A O 1
ATOM 858 N N . SER A 1 105 ? 2.235 -12.935 -9.318 1.00 93.38 105 SER A N 1
ATOM 859 C CA . SER A 1 105 ? 2.614 -13.694 -10.511 1.00 93.38 105 SER A CA 1
ATOM 860 C C . SER A 1 105 ? 2.482 -12.846 -11.773 1.00 93.38 105 SER A C 1
ATOM 862 O O . SER A 1 105 ? 3.434 -12.768 -12.547 1.00 93.38 105 SER A O 1
ATOM 864 N N . ASP A 1 106 ? 1.357 -12.148 -11.942 1.00 94.00 106 ASP A N 1
ATOM 865 C CA . ASP A 1 106 ? 1.145 -11.272 -13.102 1.00 94.00 106 ASP A CA 1
ATOM 866 C C . ASP A 1 106 ? 2.168 -10.131 -13.131 1.00 94.00 106 ASP A C 1
ATOM 868 O O . ASP A 1 106 ? 2.727 -9.811 -14.181 1.00 94.00 106 ASP A O 1
ATOM 872 N N . TRP A 1 107 ? 2.459 -9.544 -11.964 1.00 94.06 107 TRP A N 1
ATOM 873 C CA . TRP A 1 107 ? 3.465 -8.495 -11.835 1.00 94.06 107 TRP A CA 1
ATOM 874 C C . TRP A 1 107 ? 4.865 -9.002 -12.195 1.00 94.06 107 TRP A C 1
ATOM 876 O O . TRP A 1 107 ? 5.578 -8.326 -12.931 1.00 94.06 107 TRP A O 1
ATOM 886 N N . LEU A 1 108 ? 5.251 -10.198 -11.737 1.00 95.31 108 LEU A N 1
ATOM 887 C CA . LEU A 1 108 ? 6.544 -10.801 -12.074 1.00 95.31 108 LEU A CA 1
ATOM 888 C C . LEU A 1 108 ? 6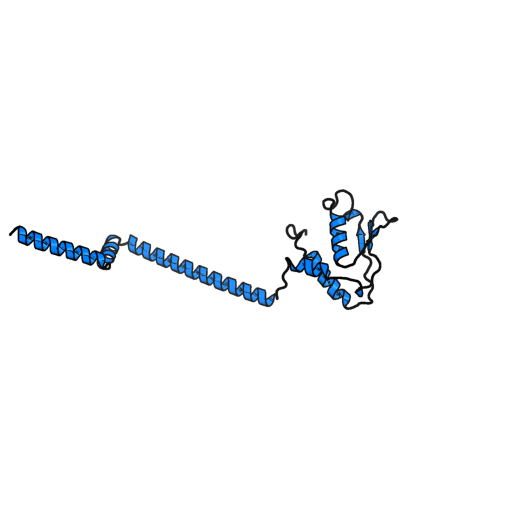.680 -11.063 -13.577 1.00 95.31 108 LEU A C 1
ATOM 890 O O . LEU A 1 108 ? 7.716 -10.746 -14.159 1.00 95.31 108 LEU A O 1
ATOM 894 N N . VAL A 1 109 ? 5.628 -11.580 -14.216 1.00 95.81 109 VAL A N 1
ATOM 895 C CA . VAL A 1 109 ? 5.601 -11.795 -15.672 1.00 95.81 109 VAL A CA 1
ATOM 896 C C . VAL A 1 109 ? 5.730 -10.468 -16.428 1.00 95.81 109 VAL A C 1
ATOM 898 O O . VAL A 1 109 ? 6.464 -10.384 -17.414 1.00 95.81 109 VAL A O 1
ATOM 901 N N . ASP A 1 110 ? 5.051 -9.415 -15.969 1.00 95.19 110 ASP A N 1
ATOM 902 C CA . ASP A 1 110 ? 5.178 -8.071 -16.541 1.00 95.19 110 ASP A CA 1
ATOM 903 C C . ASP A 1 110 ? 6.597 -7.500 -16.371 1.00 95.19 110 ASP A C 1
ATOM 905 O O . ASP A 1 110 ? 7.150 -6.925 -17.311 1.00 95.19 110 ASP A O 1
ATOM 909 N N . GLN A 1 111 ? 7.232 -7.707 -15.211 1.00 94.62 111 GLN A N 1
ATOM 910 C CA . GLN A 1 111 ? 8.620 -7.285 -14.995 1.00 94.62 111 GLN A CA 1
ATOM 911 C C . GLN A 1 111 ? 9.600 -8.033 -15.900 1.00 94.62 111 GLN A C 1
ATOM 913 O O . GLN A 1 111 ? 10.481 -7.402 -16.483 1.00 94.62 111 GLN A O 1
ATOM 918 N N . GLN A 1 112 ? 9.439 -9.348 -16.063 1.00 96.00 112 GLN A N 1
ATOM 919 C CA . GLN A 1 112 ? 10.290 -10.132 -16.956 1.00 96.00 112 GLN A CA 1
ATOM 920 C C . GLN A 1 112 ? 10.193 -9.628 -18.401 1.00 96.00 112 GLN A C 1
ATOM 922 O O . GL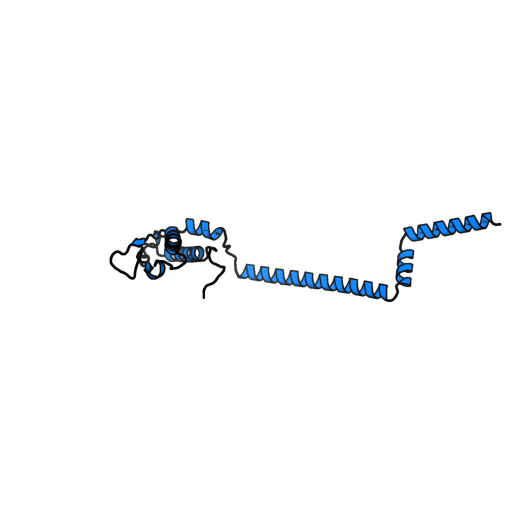N A 1 112 ? 11.212 -9.387 -19.045 1.00 96.00 112 GLN A O 1
ATOM 927 N N . ARG A 1 113 ? 8.974 -9.378 -18.889 1.00 95.62 113 ARG A N 1
ATOM 928 C CA . ARG A 1 113 ? 8.754 -8.844 -20.239 1.00 95.62 113 ARG A CA 1
ATOM 929 C C . ARG A 1 113 ? 9.430 -7.490 -20.444 1.00 95.62 113 ARG A C 1
ATOM 931 O O . ARG A 1 113 ? 10.074 -7.269 -21.465 1.00 95.62 113 ARG A O 1
ATOM 938 N N . LYS A 1 114 ? 9.325 -6.591 -19.462 1.00 96.19 114 LYS A N 1
ATOM 939 C CA . LYS A 1 114 ? 9.986 -5.277 -19.505 1.00 96.19 114 LYS A CA 1
ATOM 940 C C . LYS A 1 114 ? 11.505 -5.400 -19.568 1.00 96.19 114 LYS A C 1
ATOM 942 O O . LYS A 1 114 ? 12.135 -4.625 -20.284 1.00 96.19 114 LYS A O 1
ATOM 947 N N . LEU A 1 115 ? 12.088 -6.360 -18.850 1.00 96.44 115 LEU A N 1
ATOM 948 C CA . LEU A 1 115 ? 13.524 -6.632 -18.920 1.00 96.44 115 LEU A CA 1
ATOM 949 C C . LEU A 1 115 ? 13.928 -7.109 -20.319 1.00 96.44 115 LEU A C 1
ATOM 951 O O . LEU A 1 115 ? 14.840 -6.535 -20.909 1.00 96.44 115 LEU A O 1
ATOM 955 N N . GLU A 1 116 ? 13.206 -8.074 -20.889 1.00 96.50 116 GLU A N 1
ATOM 956 C CA . GLU A 1 116 ? 13.468 -8.588 -22.242 1.00 96.50 116 GLU A CA 1
ATOM 957 C C . GLU A 1 116 ? 13.348 -7.485 -23.311 1.00 96.50 116 GLU A C 1
ATOM 959 O O . GLU A 1 116 ? 14.193 -7.363 -24.205 1.00 96.50 116 GLU A O 1
ATOM 964 N N . GLU A 1 117 ? 12.337 -6.618 -23.201 1.00 96.50 117 GLU A N 1
ATOM 965 C CA . GLU A 1 117 ? 12.176 -5.456 -24.079 1.00 96.50 117 GLU A CA 1
ATOM 966 C C . GLU A 1 117 ? 13.357 -4.486 -23.961 1.00 96.50 117 GLU A C 1
ATOM 968 O O . GLU A 1 117 ? 13.903 -4.039 -24.976 1.00 96.50 117 GLU A O 1
ATOM 973 N N . GLN A 1 118 ? 13.781 -4.167 -22.736 1.00 95.88 118 GLN A N 1
ATOM 974 C CA . GLN A 1 118 ? 14.915 -3.278 -22.485 1.00 95.88 118 GLN A CA 1
ATOM 975 C C . GLN A 1 118 ? 16.226 -3.862 -23.017 1.00 95.88 118 GLN A C 1
ATOM 977 O O . GLN A 1 118 ? 16.985 -3.152 -23.684 1.00 95.88 118 GLN A O 1
ATOM 982 N N . GLU A 1 119 ? 16.479 -5.151 -22.800 1.00 96.44 119 GLU A N 1
ATOM 983 C CA . GLU A 1 119 ? 17.630 -5.859 -23.363 1.00 96.44 119 GLU A CA 1
ATOM 984 C C . GLU A 1 119 ? 17.617 -5.817 -24.895 1.00 96.44 119 GLU A C 1
ATOM 986 O O . GLU A 1 119 ? 18.637 -5.510 -25.525 1.00 96.44 119 GLU A O 1
ATOM 991 N N . GLY A 1 120 ? 16.446 -6.022 -25.503 1.00 95.50 120 GLY A N 1
ATOM 992 C CA . GLY A 1 120 ? 16.240 -5.877 -26.940 1.00 95.50 120 GLY A CA 1
ATOM 993 C C . GLY A 1 120 ? 16.581 -4.472 -27.450 1.00 95.50 120 GLY A C 1
ATOM 994 O O . GLY A 1 120 ? 17.282 -4.327 -28.460 1.00 95.50 120 GLY A O 1
ATOM 995 N N . GLN A 1 121 ? 16.152 -3.422 -26.743 1.00 96.00 121 GLN A N 1
ATOM 996 C CA . GLN A 1 121 ? 16.482 -2.035 -27.093 1.00 96.00 121 GLN A CA 1
ATOM 997 C C . GLN A 1 121 ? 17.980 -1.753 -26.958 1.00 96.00 121 GLN A C 1
ATOM 999 O O . GLN A 1 121 ? 18.578 -1.160 -27.861 1.00 96.00 121 GLN A O 1
ATOM 1004 N N . ILE A 1 122 ? 18.614 -2.227 -25.883 1.00 96.81 122 ILE A N 1
ATOM 1005 C CA . ILE A 1 122 ? 20.060 -2.092 -25.670 1.00 96.81 122 ILE A CA 1
ATOM 1006 C C . ILE A 1 122 ? 20.825 -2.779 -26.803 1.00 96.81 122 ILE A C 1
ATOM 1008 O O . ILE A 1 122 ? 21.734 -2.182 -27.385 1.00 96.81 122 ILE A O 1
ATOM 1012 N N . ALA A 1 123 ? 20.445 -4.003 -27.173 1.00 95.81 123 ALA A N 1
ATOM 1013 C CA . ALA A 1 123 ? 21.071 -4.727 -28.274 1.00 95.81 123 ALA A CA 1
ATOM 1014 C C . ALA A 1 123 ? 20.920 -3.975 -29.606 1.00 95.81 123 ALA A C 1
ATOM 1016 O O . ALA A 1 123 ? 21.881 -3.855 -30.373 1.00 95.81 123 ALA A O 1
ATOM 1017 N N . LYS A 1 124 ? 19.738 -3.409 -29.874 1.00 96.00 124 LYS A N 1
ATOM 1018 C CA . LYS A 1 124 ? 19.464 -2.619 -31.082 1.00 96.00 124 LYS A CA 1
ATOM 1019 C C . LYS A 1 124 ? 20.305 -1.342 -31.134 1.00 96.00 124 LYS A C 1
ATOM 1021 O O . LYS A 1 124 ? 20.872 -1.032 -32.182 1.00 96.00 124 LYS A O 1
ATOM 1026 N N . LEU A 1 125 ? 20.425 -0.624 -30.017 1.00 95.75 125 LEU A N 1
ATOM 1027 C CA . LEU A 1 125 ? 21.259 0.574 -29.904 1.00 95.75 125 LEU A CA 1
ATOM 1028 C C . LEU A 1 125 ? 22.747 0.248 -30.069 1.00 95.75 125 LEU A C 1
ATOM 1030 O O . LEU A 1 125 ? 23.427 0.926 -30.838 1.00 95.75 125 LEU A O 1
ATOM 1034 N N . LYS A 1 126 ? 23.238 -0.833 -29.448 1.00 96.06 126 LYS A N 1
ATOM 1035 C CA . LYS A 1 126 ? 24.620 -1.312 -29.623 1.00 96.06 126 LYS A CA 1
ATOM 1036 C C . LYS A 1 126 ? 24.929 -1.643 -31.084 1.00 96.06 126 LYS A C 1
ATOM 1038 O O . LYS A 1 126 ? 25.952 -1.204 -31.604 1.00 96.06 126 LYS A O 1
ATOM 1043 N N . ARG A 1 127 ? 24.031 -2.356 -31.775 1.00 94.44 127 ARG A N 1
ATOM 1044 C CA . ARG A 1 127 ? 24.184 -2.665 -33.210 1.00 94.44 127 ARG A CA 1
ATOM 1045 C C . ARG A 1 127 ? 24.231 -1.398 -34.064 1.00 94.44 127 ARG A C 1
ATOM 1047 O O . ARG A 1 127 ? 25.087 -1.289 -34.937 1.00 94.44 127 ARG A O 1
ATOM 1054 N N . LYS A 1 128 ? 23.356 -0.423 -33.792 1.00 95.31 128 LYS A N 1
ATOM 1055 C CA . LYS A 1 128 ? 23.378 0.875 -34.483 1.00 95.31 128 LYS A CA 1
ATOM 1056 C C . LYS A 1 128 ? 24.698 1.610 -34.255 1.00 95.31 128 LYS A C 1
ATOM 1058 O O . LYS A 1 128 ? 25.312 2.037 -35.229 1.00 95.31 128 LYS A O 1
ATOM 1063 N N . ALA A 1 129 ? 25.165 1.699 -33.011 1.00 95.44 129 ALA A N 1
ATOM 1064 C CA . ALA A 1 129 ? 26.438 2.336 -32.684 1.00 95.44 129 ALA A CA 1
ATOM 1065 C C . ALA A 1 129 ? 27.616 1.671 -33.417 1.00 95.44 129 ALA A C 1
ATOM 1067 O O . ALA A 1 129 ? 28.398 2.364 -34.060 1.00 95.44 129 ALA A O 1
ATOM 1068 N N . ALA A 1 130 ? 27.686 0.335 -33.427 1.00 94.38 130 ALA A N 1
ATOM 1069 C CA . ALA A 1 130 ? 28.717 -0.404 -34.159 1.00 94.38 130 ALA A CA 1
ATOM 1070 C C . ALA A 1 130 ? 28.649 -0.171 -35.683 1.00 94.38 130 ALA A C 1
ATOM 1072 O O . ALA A 1 130 ? 29.676 0.015 -36.336 1.00 94.38 130 ALA A O 1
ATOM 1073 N N . SER A 1 131 ? 27.445 -0.127 -36.264 1.00 94.19 131 SER A N 1
ATOM 1074 C CA . SER A 1 131 ? 27.274 0.161 -37.697 1.00 94.19 131 SER A CA 1
ATOM 1075 C C . SER A 1 131 ? 27.702 1.586 -38.074 1.00 94.19 131 SER A C 1
ATOM 1077 O O . SER A 1 131 ? 28.309 1.802 -39.122 1.00 94.19 131 SER A O 1
ATOM 1079 N N . LEU A 1 132 ? 27.441 2.563 -37.202 1.00 93.25 132 LEU A N 1
ATOM 1080 C CA . LEU A 1 132 ? 27.878 3.943 -37.401 1.00 93.25 132 LEU A CA 1
ATOM 1081 C C . LEU A 1 132 ? 29.393 4.067 -37.247 1.00 93.25 132 LEU A C 1
ATOM 1083 O O . LEU A 1 132 ? 30.022 4.732 -38.065 1.00 93.25 132 LEU A O 1
ATOM 1087 N N . GLN A 1 133 ? 29.975 3.381 -36.260 1.00 93.44 133 GLN A N 1
ATOM 1088 C CA . GLN A 1 133 ? 31.420 3.362 -36.051 1.00 93.44 133 GLN A CA 1
ATOM 1089 C C . GLN A 1 133 ? 32.143 2.759 -37.25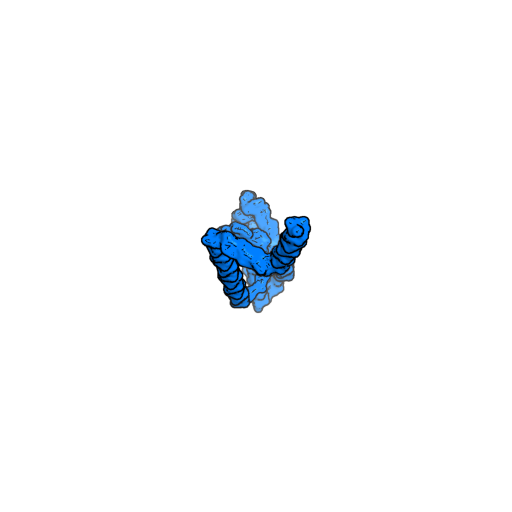7 1.00 93.44 133 GLN A C 1
ATOM 1091 O O . GLN A 1 133 ? 32.994 3.411 -37.841 1.00 93.44 133 GLN A O 1
ATOM 1096 N N . THR A 1 134 ? 31.726 1.582 -37.725 1.00 90.81 134 THR A N 1
ATOM 1097 C CA . THR A 1 134 ? 32.315 0.954 -38.924 1.00 90.81 134 THR A CA 1
ATOM 1098 C C . THR A 1 134 ? 32.151 1.805 -40.184 1.00 90.81 134 THR A C 1
ATOM 1100 O O . THR A 1 134 ? 33.043 1.842 -41.032 1.00 90.81 134 THR A O 1
ATOM 1103 N N . THR A 1 135 ? 31.030 2.521 -40.317 1.00 88.56 135 THR A N 1
ATOM 1104 C CA . THR A 1 135 ? 30.833 3.479 -41.415 1.00 88.56 135 THR A CA 1
ATOM 1105 C C . THR A 1 135 ? 31.822 4.637 -41.310 1.00 88.56 135 THR A C 1
ATOM 1107 O O . THR A 1 135 ? 32.436 4.998 -42.312 1.00 88.56 135 THR A O 1
ATOM 1110 N N . LYS A 1 136 ? 32.011 5.189 -40.108 1.00 90.06 136 LYS A N 1
ATOM 1111 C CA . LYS A 1 136 ? 32.986 6.248 -39.837 1.00 90.06 136 LYS A CA 1
ATOM 1112 C C . LYS A 1 136 ? 34.410 5.777 -40.142 1.00 90.06 136 LYS A C 1
ATOM 1114 O O . LYS A 1 136 ? 35.083 6.429 -40.931 1.00 90.06 136 LYS A O 1
ATOM 1119 N N . ASP A 1 137 ? 34.810 4.611 -39.642 1.00 90.12 137 ASP A N 1
ATOM 1120 C CA . ASP A 1 137 ? 36.141 4.032 -39.870 1.00 90.12 137 ASP A CA 1
ATOM 1121 C C . ASP A 1 137 ? 36.407 3.804 -41.368 1.00 90.12 137 ASP A C 1
ATOM 1123 O O . ASP A 1 137 ? 37.490 4.091 -41.877 1.00 90.12 137 ASP A O 1
ATOM 1127 N N . ARG A 1 138 ? 35.402 3.336 -42.125 1.00 85.50 138 ARG A N 1
ATOM 1128 C CA . ARG A 1 138 ? 35.507 3.167 -43.585 1.00 85.50 138 ARG A CA 1
ATOM 1129 C C . ARG A 1 138 ? 35.713 4.503 -44.306 1.00 85.50 138 ARG A C 1
ATOM 1131 O O . ARG A 1 138 ? 36.471 4.547 -45.276 1.00 85.50 138 ARG A O 1
ATOM 1138 N N . ILE A 1 139 ? 35.023 5.557 -43.869 1.00 85.75 139 ILE A N 1
ATOM 1139 C CA . ILE A 1 139 ? 35.174 6.910 -44.420 1.00 85.75 139 ILE A CA 1
ATOM 1140 C C . ILE A 1 139 ? 36.565 7.460 -44.082 1.00 85.75 139 ILE A C 1
ATOM 1142 O O . ILE A 1 139 ? 37.239 7.965 -44.977 1.00 85.75 139 ILE A O 1
ATOM 1146 N N . GLU A 1 140 ? 37.017 7.313 -42.834 1.00 85.06 140 GLU A N 1
ATOM 1147 C CA . GLU A 1 140 ? 38.336 7.764 -42.370 1.00 85.06 140 GLU A CA 1
ATOM 1148 C C . GLU A 1 140 ? 39.487 7.033 -43.072 1.00 85.06 140 GLU A C 1
ATOM 1150 O O . GLU A 1 140 ? 40.482 7.659 -43.428 1.00 85.06 140 GLU A O 1
ATOM 1155 N N . ALA A 1 141 ? 39.342 5.734 -43.352 1.00 87.12 141 ALA A N 1
ATOM 1156 C CA . ALA A 1 141 ? 40.358 4.957 -44.059 1.00 87.12 141 ALA A CA 1
ATOM 1157 C C . ALA A 1 141 ? 40.522 5.365 -45.536 1.00 87.12 141 ALA A C 1
ATOM 1159 O O . ALA A 1 141 ? 41.598 5.196 -46.106 1.00 87.12 141 ALA A O 1
ATOM 1160 N N . HIS A 1 142 ? 39.464 5.868 -46.185 1.00 84.75 142 HIS A N 1
ATOM 1161 C CA . HIS A 1 142 ? 39.483 6.213 -47.612 1.00 84.75 142 HIS A CA 1
ATOM 1162 C C . HIS A 1 142 ? 38.668 7.484 -47.923 1.00 84.75 142 HIS A C 1
ATOM 1164 O O . HIS A 1 142 ? 37.682 7.423 -48.673 1.00 84.75 142 HIS A O 1
ATOM 1170 N N . PRO A 1 143 ? 39.092 8.657 -47.420 1.00 83.06 143 PRO A N 1
ATOM 1171 C CA . PRO A 1 143 ? 38.279 9.874 -47.435 1.00 83.06 143 PRO A CA 1
ATOM 1172 C C . PRO A 1 143 ? 37.983 10.361 -48.857 1.00 83.06 143 PRO A C 1
ATOM 1174 O O . PRO A 1 143 ? 36.835 10.655 -49.196 1.00 83.06 143 PRO A O 1
ATOM 1177 N N . TYR A 1 144 ? 38.991 10.360 -49.734 1.00 83.50 144 TYR A N 1
ATOM 1178 C CA . TYR A 1 144 ? 38.843 10.813 -51.119 1.00 83.50 144 TYR A CA 1
ATOM 1179 C C . TYR A 1 144 ? 37.983 9.863 -51.965 1.00 83.50 144 TYR A C 1
ATOM 1181 O O . TYR A 1 144 ? 37.137 10.319 -52.731 1.00 83.50 144 TYR A O 1
ATOM 1189 N N . ARG A 1 145 ? 38.132 8.537 -51.799 1.00 80.00 145 ARG A N 1
ATOM 1190 C CA . ARG A 1 145 ? 37.316 7.547 -52.535 1.00 80.00 145 ARG A CA 1
ATOM 1191 C C . ARG A 1 145 ? 35.849 7.639 -52.127 1.00 80.00 145 ARG A C 1
ATOM 1193 O O . ARG A 1 145 ? 34.972 7.579 -52.984 1.00 80.00 145 ARG A O 1
ATOM 1200 N N . TYR A 1 146 ? 35.585 7.820 -50.833 1.00 81.75 146 TYR A N 1
ATOM 1201 C CA . TYR A 1 146 ? 34.231 8.011 -50.329 1.00 81.75 146 TYR A CA 1
ATOM 1202 C C . TYR A 1 146 ? 33.603 9.304 -50.864 1.00 81.75 146 TYR A C 1
ATOM 1204 O O . TYR A 1 146 ? 32.485 9.261 -51.374 1.00 81.75 146 TYR A O 1
ATOM 1212 N N . ALA A 1 147 ? 34.326 10.429 -50.819 1.00 82.38 147 ALA A N 1
ATOM 1213 C CA . ALA A 1 147 ? 33.848 11.709 -51.338 1.00 82.38 147 ALA A CA 1
ATOM 1214 C C . ALA A 1 147 ? 33.521 11.648 -52.841 1.00 82.38 147 ALA A C 1
ATOM 1216 O O . ALA A 1 147 ? 32.448 12.090 -53.247 1.00 82.38 147 ALA A O 1
ATOM 1217 N N . VAL A 1 148 ? 34.388 11.034 -53.656 1.00 81.00 148 VAL A N 1
ATOM 1218 C CA . VAL A 1 148 ? 34.164 10.876 -55.103 1.00 81.00 148 VAL A CA 1
ATOM 1219 C C . VAL A 1 148 ? 32.964 9.969 -55.389 1.00 81.00 148 VAL A C 1
ATOM 1221 O O . VAL A 1 148 ? 32.082 10.358 -56.148 1.00 81.00 148 VAL A O 1
ATOM 1224 N N . CYS A 1 149 ? 32.853 8.805 -54.740 1.00 80.38 149 CYS A N 1
ATOM 1225 C CA . CYS A 1 149 ? 31.684 7.931 -54.903 1.00 80.38 149 CYS A CA 1
ATOM 1226 C C . CYS A 1 149 ? 30.381 8.604 -54.439 1.00 80.38 149 CYS A C 1
ATOM 1228 O O . CYS A 1 149 ? 29.342 8.454 -55.080 1.00 80.38 149 CYS A O 1
ATOM 1230 N N . ARG A 1 150 ? 30.418 9.370 -53.342 1.00 80.69 150 ARG A N 1
ATOM 1231 C CA . ARG A 1 150 ? 29.266 10.126 -52.824 1.00 80.69 150 ARG A CA 1
ATOM 1232 C C . ARG A 1 150 ? 28.843 11.242 -53.779 1.00 80.69 150 ARG A C 1
ATOM 1234 O O . ARG A 1 150 ? 27.651 11.484 -53.934 1.00 80.69 150 ARG A O 1
ATOM 1241 N N . PHE A 1 151 ? 29.805 11.902 -54.416 1.00 77.81 151 PHE A N 1
ATOM 1242 C CA . PHE A 1 151 ? 29.551 12.926 -55.424 1.00 77.81 151 PHE A CA 1
ATOM 1243 C C . PHE A 1 151 ? 28.959 12.306 -56.696 1.00 77.81 151 PHE A C 1
ATOM 1245 O O . PHE A 1 151 ? 27.926 12.758 -57.168 1.00 77.81 151 PHE A O 1
ATOM 1252 N N . LEU A 1 152 ? 29.521 11.201 -57.190 1.00 75.25 152 LEU A N 1
ATOM 1253 C CA . LEU A 1 152 ? 29.045 10.517 -58.402 1.00 75.25 152 LEU A CA 1
ATOM 1254 C C . LEU A 1 152 ? 27.677 9.834 -58.245 1.00 75.25 152 LEU A C 1
ATOM 1256 O O . LEU A 1 152 ? 26.994 9.591 -59.234 1.00 75.25 152 LEU A O 1
ATOM 1260 N N . THR A 1 153 ? 27.260 9.532 -57.015 1.00 78.31 153 THR A N 1
ATOM 1261 C CA . THR A 1 153 ? 25.930 8.969 -56.713 1.00 78.31 153 THR A CA 1
ATOM 1262 C C . THR A 1 153 ? 24.874 10.037 -56.425 1.00 78.31 153 THR A C 1
ATOM 1264 O O . THR A 1 153 ? 23.704 9.705 -56.244 1.00 78.31 153 THR A O 1
ATOM 1267 N N . ASN A 1 154 ? 25.255 11.319 -56.386 1.00 79.62 154 ASN A N 1
ATOM 1268 C CA . ASN A 1 154 ? 24.325 12.419 -56.176 1.00 79.62 154 ASN A CA 1
ATOM 1269 C C . ASN A 1 154 ? 23.797 12.934 -57.534 1.00 79.62 154 ASN A C 1
ATOM 1271 O O . ASN A 1 154 ? 24.585 13.449 -58.332 1.00 79.62 154 ASN A O 1
ATOM 1275 N N . PRO A 1 155 ? 22.479 12.863 -57.804 1.00 73.75 155 PRO A N 1
ATOM 1276 C CA . PRO A 1 155 ? 21.911 13.281 -59.089 1.00 73.75 155 PRO A CA 1
ATOM 1277 C C . PRO A 1 155 ? 22.158 14.766 -59.403 1.00 73.75 155 PRO A C 1
ATOM 1279 O O . PRO A 1 155 ? 22.304 15.132 -60.567 1.00 73.75 155 PRO A O 1
ATOM 1282 N N . LEU A 1 156 ? 22.284 15.619 -58.381 1.00 75.94 156 LEU A N 1
ATOM 1283 C CA . LEU A 1 156 ? 22.585 17.044 -58.561 1.00 75.94 156 LEU A CA 1
ATOM 1284 C C . LEU A 1 156 ? 24.041 17.285 -58.979 1.00 75.94 156 LEU A C 1
ATOM 1286 O O . LEU A 1 156 ? 24.323 18.179 -59.771 1.00 75.94 156 LEU A O 1
ATOM 1290 N N . ALA A 1 157 ? 24.969 16.466 -58.487 1.00 73.06 157 ALA A N 1
ATOM 1291 C CA . ALA A 1 157 ? 26.384 16.573 -58.828 1.00 73.06 157 ALA A CA 1
ATOM 1292 C C . ALA A 1 157 ? 26.659 16.148 -60.281 1.00 73.06 157 ALA A C 1
ATOM 1294 O O . ALA A 1 157 ? 27.480 16.765 -60.959 1.00 73.06 157 ALA A O 1
ATOM 1295 N N . LEU A 1 158 ? 25.918 15.153 -60.782 1.00 72.06 158 LEU A N 1
ATOM 1296 C CA . LEU A 1 158 ? 25.922 14.781 -62.200 1.00 72.06 158 LEU A CA 1
ATOM 1297 C C . LEU A 1 158 ? 25.387 15.919 -63.084 1.00 72.06 158 LEU A C 1
ATOM 1299 O O . LEU A 1 158 ? 25.967 16.198 -64.132 1.00 72.06 158 LEU A O 1
ATOM 1303 N N . GLY A 1 159 ? 24.344 16.626 -62.633 1.00 75.62 159 GLY A N 1
ATOM 1304 C CA . GLY A 1 159 ? 23.833 17.825 -63.304 1.00 75.62 159 GLY A CA 1
ATOM 1305 C C . GLY A 1 159 ? 24.873 18.948 -63.401 1.00 75.62 159 GLY A C 1
ATOM 1306 O O . GLY A 1 159 ? 25.065 19.520 -64.472 1.00 75.62 159 GLY A O 1
ATOM 1307 N N . CYS A 1 160 ? 25.611 19.221 -62.320 1.00 76.56 160 CYS A N 1
ATOM 1308 C CA . CYS A 1 160 ? 26.698 20.207 -62.332 1.00 76.56 160 CYS A CA 1
ATOM 1309 C C . CYS A 1 160 ? 27.846 19.809 -63.276 1.00 76.56 160 CYS A C 1
ATOM 1311 O O . CYS A 1 160 ? 28.362 20.661 -63.995 1.00 76.56 160 CYS A O 1
ATOM 1313 N N . LEU A 1 161 ? 28.229 18.527 -63.314 1.00 76.38 161 LEU A N 1
ATOM 1314 C CA . LEU A 1 161 ? 29.248 18.034 -64.249 1.00 76.38 161 LEU A CA 1
ATOM 1315 C C . LEU A 1 161 ? 28.813 18.188 -65.712 1.00 76.38 161 LEU A C 1
ATOM 1317 O O . LEU A 1 161 ? 29.621 18.594 -66.545 1.00 76.38 161 LEU A O 1
ATOM 1321 N N . ALA A 1 162 ? 27.541 17.922 -66.020 1.00 75.38 162 ALA A N 1
ATOM 1322 C CA . ALA A 1 162 ? 26.994 18.124 -67.359 1.00 75.38 162 ALA A CA 1
ATOM 1323 C C . ALA A 1 162 ? 27.031 19.606 -67.774 1.00 75.38 162 ALA A C 1
ATOM 1325 O O . ALA A 1 162 ? 27.437 19.918 -68.890 1.00 75.38 162 ALA A O 1
ATOM 1326 N N . LEU A 1 163 ? 26.688 20.526 -66.865 1.00 78.44 163 LEU A N 1
ATOM 1327 C CA . LEU A 1 163 ? 26.757 21.968 -67.126 1.00 78.44 163 LEU A CA 1
ATOM 1328 C C . LEU A 1 163 ? 28.191 22.454 -67.375 1.00 78.44 163 LEU A C 1
ATOM 1330 O O . LEU A 1 163 ? 28.420 23.234 -68.296 1.00 78.44 163 LEU A O 1
ATOM 1334 N N . VAL A 1 164 ? 29.163 21.970 -66.596 1.00 81.75 164 VAL A N 1
ATOM 1335 C CA . VAL A 1 164 ? 30.584 22.303 -66.796 1.00 81.75 164 VAL A CA 1
ATOM 1336 C C . VAL A 1 164 ? 31.094 21.758 -68.130 1.00 81.75 164 VAL A C 1
ATOM 1338 O O . VAL A 1 164 ? 31.808 22.467 -68.835 1.00 81.75 164 VAL A O 1
ATOM 1341 N N . ALA A 1 165 ? 30.704 20.538 -68.513 1.00 80.00 165 ALA A N 1
ATOM 1342 C CA . ALA A 1 165 ? 31.073 19.956 -69.802 1.00 80.00 165 ALA A CA 1
ATOM 1343 C C . ALA A 1 165 ? 30.499 20.760 -70.982 1.00 80.00 165 ALA A C 1
ATOM 1345 O O . ALA A 1 165 ? 31.224 21.060 -71.928 1.00 80.00 165 ALA A O 1
ATOM 1346 N N . VAL A 1 166 ? 29.231 21.176 -70.893 1.00 81.44 166 VAL A N 1
ATOM 1347 C CA . VAL A 1 166 ? 28.593 22.037 -71.901 1.00 81.44 166 VAL A CA 1
ATOM 1348 C C . VAL A 1 166 ? 29.295 23.395 -71.985 1.00 81.44 166 VAL A C 1
ATOM 1350 O O . VAL A 1 166 ? 29.611 23.849 -73.082 1.00 81.44 166 VAL A O 1
ATOM 1353 N N . ALA A 1 167 ? 29.612 24.019 -70.849 1.00 79.94 167 ALA A N 1
ATOM 1354 C CA . ALA A 1 167 ? 30.337 25.289 -70.820 1.00 79.94 167 ALA A CA 1
ATOM 1355 C C . ALA A 1 167 ? 31.749 25.179 -71.428 1.00 79.94 167 ALA A C 1
ATOM 1357 O O . ALA A 1 167 ? 32.173 26.075 -72.155 1.00 79.94 167 ALA A O 1
ATOM 1358 N N . PHE A 1 168 ? 32.465 24.074 -71.185 1.00 79.88 168 PHE A N 1
ATOM 1359 C CA . PHE A 1 168 ? 33.786 23.827 -71.774 1.00 79.88 168 PHE A CA 1
ATOM 1360 C C . PHE A 1 168 ? 33.725 23.583 -73.287 1.00 79.88 168 PHE A C 1
ATOM 1362 O O . PHE A 1 168 ? 34.590 24.068 -74.015 1.00 79.88 168 PHE A O 1
ATOM 1369 N N . SER A 1 169 ? 32.710 22.861 -73.771 1.00 79.00 169 SER A N 1
ATOM 1370 C CA . SER A 1 169 ? 32.483 22.673 -75.208 1.00 79.00 169 SER A CA 1
ATOM 1371 C C . SER A 1 169 ? 32.181 23.995 -75.911 1.00 79.00 169 SER A C 1
ATOM 1373 O O . SER A 1 169 ? 32.786 24.279 -76.942 1.00 79.00 169 SER A O 1
ATOM 1375 N N . LEU A 1 170 ? 31.334 24.838 -75.315 1.00 75.31 170 LEU A N 1
ATOM 1376 C CA . LEU A 1 170 ? 31.027 26.171 -75.842 1.00 75.31 170 LEU A CA 1
ATOM 1377 C C . LEU A 1 170 ? 32.256 27.094 -75.827 1.00 75.31 170 LEU A C 1
ATOM 1379 O O . LEU A 1 170 ? 32.503 27.811 -76.790 1.00 75.31 170 LEU A O 1
ATOM 1383 N N . ALA A 1 171 ? 33.079 27.048 -74.776 1.00 73.12 171 ALA A N 1
ATOM 1384 C CA . ALA A 1 171 ? 34.315 27.829 -74.716 1.00 73.12 171 ALA A CA 1
ATOM 1385 C C . ALA A 1 171 ? 35.344 27.401 -75.778 1.00 73.12 171 ALA A C 1
ATOM 1387 O O . ALA A 1 171 ? 36.111 28.231 -76.259 1.00 73.12 171 ALA A O 1
ATOM 1388 N N . LYS A 1 172 ? 35.359 26.119 -76.164 1.00 70.06 172 LYS A N 1
ATOM 1389 C CA . LYS A 1 172 ? 36.258 25.597 -77.201 1.00 70.06 172 LYS A CA 1
ATOM 1390 C C . LYS A 1 172 ? 35.824 26.003 -78.614 1.00 70.06 172 LYS A C 1
ATOM 1392 O O . LYS A 1 172 ? 36.690 26.218 -79.453 1.00 70.06 172 LYS A O 1
ATOM 1397 N N . GLU A 1 173 ? 34.522 26.145 -78.862 1.00 60.12 173 GLU A N 1
ATOM 1398 C CA . GLU A 1 173 ? 33.997 26.691 -80.125 1.00 60.12 173 GLU A CA 1
ATOM 1399 C C . GLU A 1 173 ? 34.241 28.198 -80.273 1.00 60.12 173 GLU A C 1
ATOM 1401 O O . GLU A 1 173 ? 34.424 28.672 -81.384 1.00 60.12 173 GLU A O 1
ATOM 1406 N N . VAL A 1 174 ? 34.294 28.952 -79.172 1.00 60.22 174 VAL A N 1
ATOM 1407 C CA . VAL A 1 174 ? 34.522 30.412 -79.198 1.00 60.22 174 VAL A CA 1
ATOM 1408 C C . VAL A 1 174 ? 36.001 30.791 -79.416 1.00 60.22 174 VAL A C 1
ATOM 1410 O O . VAL A 1 174 ? 36.303 31.942 -79.723 1.00 60.22 174 VAL A O 1
ATOM 1413 N N . VAL A 1 175 ? 36.934 29.845 -79.261 1.00 53.75 175 VAL A N 1
ATOM 1414 C CA . VAL A 1 175 ? 38.393 30.067 -79.381 1.00 53.75 175 VAL A CA 1
ATOM 1415 C C . VAL A 1 175 ? 38.985 29.458 -80.673 1.00 53.75 175 VAL A C 1
ATOM 1417 O O . VAL A 1 175 ? 40.186 29.586 -80.908 1.00 53.75 175 VAL A O 1
ATOM 1420 N N . SER A 1 176 ? 38.166 28.831 -81.530 1.00 46.03 176 SER A N 1
ATOM 1421 C CA . SER A 1 176 ? 38.557 28.350 -82.872 1.00 46.03 176 SER A CA 1
ATOM 1422 C C . SER A 1 176 ? 38.075 29.278 -83.979 1.00 46.03 176 SER A C 1
ATOM 1424 O O . SER A 1 176 ? 38.688 29.180 -85.067 1.00 46.03 176 SER A O 1
#

Foldseek 3Di:
DDPPPCPPLLPVLVVVLVVLVVQVVFQQAKDPKDWAFPQCQPPPHPNNCRVVVVQVSVVLQVWHWDADPPDPTTGTMTDIDGSNNTHNPSSVVVNVVRDDDDDPVVVVVVVVVVVVVVVVVVVVVVVVVVVVVVVVVVCVVPVPVVVVVVLVPDPVSVVVVVVVVVVVVVVVVVVD

Radius of gyration: 39.05 Å; chains: 1; bounding box: 60×45×121 Å

Secondary structure (DSSP, 8-state):
---TT-TTS-HHHHHHHHHHHHHTTSTTSBPPPPEEEGGGTSTTSGGGTHHHHHHHHHHTTT--EEEPSS-TTEEEEEPP-BGGG---HHHHHHHTTT-----HHHHHHHHHHHHHHHHHHHHHHHHHHHHHHHHHHHHHHSHHHHHHHHHHT-HHHHHHHHHHHHHHHHHHHHT-

Organism: NCBI:txid115553